Protein AF-A0A924GIH7-F1 (afdb_monomer_lite)

Radius of gyration: 21.91 Å; chains: 1; bounding box: 58×39×54 Å

Secondary structure (DSSP, 8-state):
-------------HHHHHHHHHHHHHHTTS----HHHHHHHHHHHHHHHHHHHHHHHHHHHHHHHHHHHHT-

Structure (mmCIF, N/CA/C/O backbone):
data_AF-A0A924GIH7-F1
#
_entry.id   AF-A0A924GIH7-F1
#
loop_
_atom_site.group_PDB
_atom_site.id
_atom_site.type_symbol
_atom_site.label_atom_id
_atom_site.label_alt_id
_atom_site.label_comp_id
_atom_site.label_asym_id
_atom_site.label_entity_id
_atom_site.label_seq_id
_atom_site.pdbx_PDB_ins_code
_atom_site.Cartn_x
_atom_site.Cartn_y
_atom_site.Cartn_z
_atom_site.occupancy
_atom_site.B_iso_or_equiv
_atom_site.auth_seq_id
_atom_site.auth_comp_id
_atom_site.auth_asym_id
_atom_site.auth_atom_id
_atom_site.pdbx_PDB_model_num
ATOM 1 N N . MET A 1 1 ? 36.314 22.392 5.585 1.00 52.31 1 MET A N 1
ATOM 2 C CA . MET A 1 1 ? 35.156 21.488 5.776 1.00 52.31 1 MET A CA 1
ATOM 3 C C . MET A 1 1 ? 34.531 21.201 4.421 1.00 52.31 1 MET A C 1
ATOM 5 O O . MET A 1 1 ? 33.823 22.046 3.890 1.00 52.31 1 MET A O 1
ATOM 9 N N . THR A 1 2 ? 34.849 20.060 3.816 1.00 59.69 2 THR A N 1
ATOM 10 C CA . THR A 1 2 ? 34.289 19.629 2.527 1.00 59.69 2 THR A CA 1
ATOM 11 C C . THR A 1 2 ? 32.908 19.025 2.777 1.00 59.69 2 THR A C 1
ATOM 13 O O . THR A 1 2 ? 32.795 18.010 3.458 1.00 59.69 2 THR A O 1
ATOM 16 N N . ARG A 1 3 ? 31.842 19.657 2.270 1.00 61.50 3 ARG A N 1
ATOM 17 C CA . ARG A 1 3 ? 30.503 19.053 2.254 1.00 61.50 3 ARG A CA 1
ATOM 18 C C . ARG A 1 3 ? 30.515 17.922 1.230 1.00 61.50 3 ARG A C 1
ATOM 20 O O . ARG A 1 3 ? 30.523 18.185 0.032 1.00 61.50 3 ARG A O 1
ATOM 27 N N . SER A 1 4 ? 30.515 16.678 1.692 1.00 62.41 4 SER A N 1
ATOM 28 C CA . SER A 1 4 ? 30.171 15.531 0.855 1.00 62.41 4 SER A CA 1
ATOM 29 C C . SER A 1 4 ? 28.673 15.596 0.565 1.00 62.41 4 SER A C 1
ATOM 31 O O . SER A 1 4 ? 27.852 15.091 1.328 1.00 62.41 4 SER A O 1
ATOM 33 N N . ASN A 1 5 ? 28.308 16.285 -0.515 1.00 67.75 5 ASN A N 1
ATOM 34 C CA . ASN A 1 5 ? 26.975 16.181 -1.085 1.00 67.75 5 ASN A CA 1
ATOM 35 C C . ASN A 1 5 ? 26.901 14.830 -1.799 1.00 67.75 5 ASN A C 1
ATOM 37 O O . ASN A 1 5 ? 27.204 14.729 -2.987 1.00 67.75 5 ASN A O 1
ATOM 41 N N . THR A 1 6 ? 26.599 13.773 -1.048 1.00 70.12 6 THR A N 1
ATOM 42 C CA . THR A 1 6 ? 26.325 12.459 -1.622 1.00 70.12 6 THR A CA 1
ATOM 43 C C . THR A 1 6 ? 25.040 12.602 -2.423 1.00 70.12 6 THR A C 1
ATOM 45 O O . THR A 1 6 ? 23.950 12.630 -1.854 1.00 70.12 6 THR A O 1
ATOM 48 N N . ALA A 1 7 ? 25.168 12.782 -3.739 1.00 67.88 7 ALA A N 1
ATOM 49 C CA . ALA A 1 7 ? 24.021 12.751 -4.628 1.00 67.88 7 ALA A CA 1
ATOM 50 C C . ALA A 1 7 ? 23.284 11.425 -4.380 1.00 67.88 7 ALA A C 1
ATOM 52 O O . ALA A 1 7 ? 23.944 10.381 -4.353 1.00 67.88 7 ALA A O 1
ATOM 53 N N . PRO A 1 8 ? 21.960 11.438 -4.154 1.00 66.44 8 PRO A N 1
ATOM 54 C CA . PRO A 1 8 ? 21.216 10.201 -4.022 1.00 66.44 8 PRO A CA 1
ATOM 55 C C . PRO A 1 8 ? 21.367 9.436 -5.337 1.00 66.44 8 PRO A C 1
ATOM 57 O O . PRO A 1 8 ? 20.867 9.850 -6.382 1.00 66.44 8 PRO A O 1
ATOM 60 N N . THR A 1 9 ? 22.113 8.337 -5.300 1.00 66.12 9 THR A N 1
ATOM 61 C CA . THR A 1 9 ? 22.210 7.381 -6.396 1.00 66.12 9 THR A CA 1
ATOM 62 C C . THR A 1 9 ? 20.837 6.733 -6.560 1.00 66.12 9 THR A C 1
ATOM 64 O O . THR A 1 9 ? 20.458 5.827 -5.822 1.00 66.12 9 THR A O 1
ATOM 67 N N . GLY A 1 10 ? 20.046 7.259 -7.497 1.00 64.50 10 GLY A N 1
ATOM 68 C CA . GLY A 1 10 ? 18.707 6.774 -7.821 1.00 64.50 10 GLY A CA 1
ATOM 69 C C . GLY A 1 10 ? 18.762 5.429 -8.540 1.00 64.50 10 GLY A C 1
ATOM 70 O O . GLY A 1 10 ? 18.810 5.380 -9.764 1.00 64.50 10 GLY A O 1
ATOM 71 N N . GLY A 1 11 ? 18.776 4.336 -7.779 1.00 71.50 11 GLY A N 1
ATOM 72 C CA . GLY A 1 11 ? 18.560 2.987 -8.300 1.00 71.50 11 GLY A CA 1
ATOM 73 C C . GLY A 1 11 ? 17.070 2.671 -8.419 1.00 71.50 11 GLY A C 1
ATOM 74 O O . GLY A 1 11 ? 16.264 3.123 -7.605 1.00 71.50 11 GLY A O 1
ATOM 75 N N . VAL A 1 12 ? 16.696 1.869 -9.420 1.00 73.62 12 VAL A N 1
ATOM 76 C CA . VAL A 1 12 ? 15.344 1.299 -9.510 1.00 73.62 12 VAL A CA 1
ATOM 77 C C . VAL A 1 12 ? 15.127 0.446 -8.262 1.00 73.62 12 VAL A C 1
ATOM 79 O O . VAL A 1 12 ? 15.821 -0.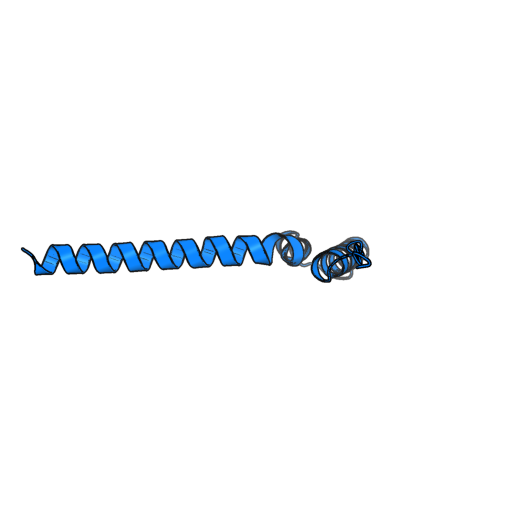549 -8.058 1.00 73.62 12 VAL A O 1
ATOM 82 N N . GLY A 1 13 ? 14.211 0.860 -7.387 1.00 79.75 13 GLY A N 1
ATOM 83 C CA . GLY A 1 13 ? 13.921 0.105 -6.173 1.00 79.75 13 GLY A CA 1
ATOM 84 C C . GLY A 1 13 ? 13.453 -1.311 -6.515 1.00 79.75 13 GLY A C 1
ATOM 85 O O . GLY A 1 13 ? 12.761 -1.512 -7.515 1.00 79.75 13 GLY A O 1
ATOM 86 N N . LEU A 1 14 ? 13.773 -2.279 -5.652 1.00 84.25 14 LEU A N 1
ATOM 87 C CA . LEU A 1 14 ? 13.272 -3.659 -5.725 1.00 84.25 14 LEU A CA 1
ATOM 88 C C . LEU A 1 14 ? 11.787 -3.778 -6.146 1.00 84.25 14 LEU A C 1
ATOM 90 O O . LEU A 1 14 ? 11.509 -4.599 -7.019 1.00 84.25 14 LEU A O 1
ATOM 94 N N . PRO A 1 15 ? 10.832 -2.965 -5.635 1.00 84.19 15 PRO A N 1
ATOM 95 C CA . PRO A 1 15 ? 9.434 -3.045 -6.074 1.00 84.19 15 PRO A CA 1
ATOM 96 C C . PRO A 1 15 ? 9.219 -2.700 -7.554 1.00 84.19 15 PRO A C 1
ATOM 98 O O . PRO A 1 15 ? 8.373 -3.314 -8.199 1.00 84.19 15 PRO A O 1
ATOM 101 N N . GLY A 1 16 ? 9.994 -1.768 -8.115 1.00 87.06 16 GLY A N 1
ATOM 102 C CA . GLY A 1 16 ? 9.919 -1.419 -9.536 1.00 87.06 16 GLY A CA 1
ATOM 103 C C . GLY A 1 16 ? 10.431 -2.545 -10.434 1.00 87.06 16 GLY A C 1
ATOM 104 O O . GLY A 1 16 ? 9.811 -2.853 -11.449 1.00 87.06 16 GLY A O 1
ATOM 105 N N . LEU A 1 17 ? 11.516 -3.212 -10.028 1.00 90.81 17 LEU A N 1
ATOM 106 C CA . LEU A 1 17 ? 12.064 -4.360 -10.756 1.00 90.81 17 LEU A CA 1
ATOM 107 C C . LEU A 1 17 ? 11.136 -5.581 -10.672 1.00 90.81 17 LEU A C 1
ATOM 109 O O . LEU A 1 17 ? 10.901 -6.238 -11.683 1.00 90.81 17 LEU A O 1
ATOM 113 N N . LEU A 1 18 ? 10.554 -5.848 -9.499 1.00 89.38 18 LEU A N 1
ATOM 114 C CA . LEU A 1 18 ? 9.553 -6.904 -9.315 1.00 89.38 18 LEU A CA 1
ATOM 115 C C . LEU A 1 18 ? 8.286 -6.642 -10.137 1.00 89.38 18 LEU A C 1
ATOM 117 O O . LEU A 1 18 ? 7.767 -7.566 -10.759 1.00 89.38 18 LEU A O 1
ATOM 121 N N . PHE A 1 19 ? 7.810 -5.394 -10.183 1.00 90.06 19 PHE A N 1
ATOM 122 C CA . PHE A 1 19 ? 6.690 -5.011 -11.041 1.00 90.06 19 PHE A CA 1
ATOM 123 C C . PHE A 1 19 ? 7.000 -5.283 -12.518 1.00 90.06 19 PHE A C 1
ATOM 125 O O . PHE A 1 19 ? 6.200 -5.925 -13.198 1.00 90.06 19 PHE A O 1
ATOM 132 N N . LEU A 1 20 ? 8.177 -4.864 -13.001 1.00 90.38 20 LEU A N 1
ATOM 133 C CA . LEU A 1 20 ? 8.594 -5.118 -14.382 1.00 90.38 20 LEU A CA 1
ATOM 134 C C . LEU A 1 20 ? 8.703 -6.620 -14.685 1.00 90.38 20 LEU A C 1
ATOM 136 O O . LEU A 1 20 ? 8.288 -7.056 -15.756 1.00 90.38 20 LEU A O 1
ATOM 140 N N . LEU A 1 21 ? 9.229 -7.408 -13.742 1.00 91.75 21 LEU A N 1
ATOM 141 C CA . LEU A 1 21 ? 9.354 -8.859 -13.869 1.00 91.75 21 LEU A CA 1
ATOM 142 C C . LEU A 1 21 ? 7.978 -9.526 -13.994 1.00 91.75 21 LEU A C 1
ATOM 144 O O . LEU A 1 21 ? 7.741 -10.260 -14.951 1.00 91.75 21 LEU A O 1
ATOM 148 N N . PHE A 1 22 ? 7.046 -9.242 -13.079 1.00 90.12 22 PHE A N 1
ATOM 149 C CA . PHE A 1 22 ? 5.691 -9.798 -13.155 1.00 90.12 22 PHE A CA 1
ATOM 150 C C . PHE A 1 22 ? 4.939 -9.335 -14.404 1.00 90.12 22 PHE A C 1
ATOM 152 O O . PHE A 1 22 ? 4.219 -10.130 -15.007 1.00 90.12 22 PHE A O 1
ATOM 159 N N . LEU A 1 23 ? 5.127 -8.081 -14.823 1.00 90.94 23 LEU A N 1
ATOM 160 C CA . LEU A 1 23 ? 4.536 -7.5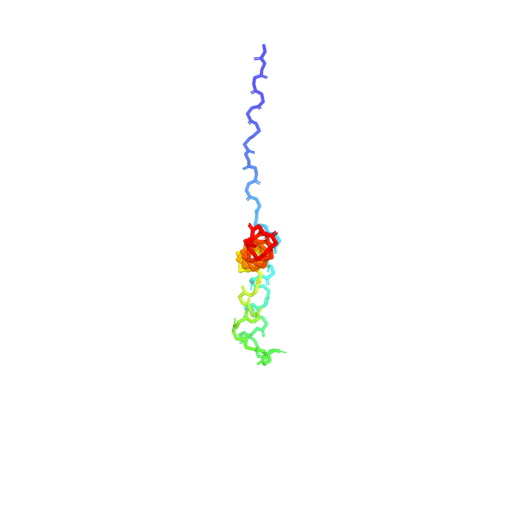50 -16.049 1.00 90.94 23 LEU A CA 1
ATOM 161 C C . LEU A 1 23 ? 5.0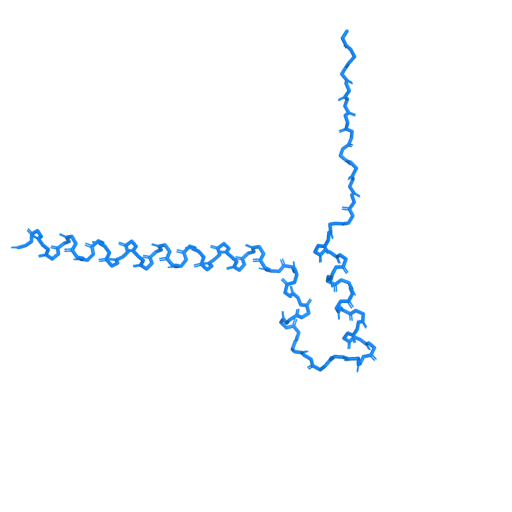63 -8.286 -17.287 1.00 90.94 23 LEU A C 1
ATOM 163 O O . LEU A 1 23 ? 4.272 -8.695 -18.136 1.00 90.94 23 LEU A O 1
ATOM 167 N N . ALA A 1 24 ? 6.377 -8.505 -17.370 1.00 92.44 24 ALA A N 1
ATOM 168 C CA . ALA A 1 24 ? 6.986 -9.251 -18.465 1.00 92.44 24 ALA A CA 1
ATOM 169 C C . ALA A 1 24 ? 6.462 -10.695 -18.518 1.00 92.44 24 ALA A C 1
ATOM 171 O O . ALA A 1 24 ? 6.022 -11.132 -19.578 1.00 92.44 24 ALA A O 1
ATOM 172 N N . LEU A 1 25 ? 6.422 -11.403 -17.381 1.00 90.62 25 LEU A N 1
ATOM 173 C CA . LEU A 1 25 ? 5.906 -12.778 -17.304 1.00 90.62 25 LEU A CA 1
ATOM 174 C C . LEU A 1 25 ? 4.407 -12.878 -17.643 1.00 90.62 25 LEU A C 1
ATOM 176 O O . LEU A 1 25 ? 3.963 -13.878 -18.212 1.00 90.62 25 LEU A O 1
ATOM 180 N N . LYS A 1 26 ? 3.619 -11.848 -17.309 1.00 86.38 26 LYS A N 1
ATOM 181 C CA . LYS A 1 26 ? 2.194 -11.759 -17.658 1.00 86.38 26 LYS A CA 1
ATOM 182 C C . LYS A 1 26 ? 1.994 -11.599 -19.166 1.00 86.38 26 LYS A C 1
ATOM 184 O O . LYS A 1 26 ? 1.106 -12.231 -19.730 1.00 86.38 26 LYS A O 1
ATOM 189 N N . LEU A 1 27 ? 2.818 -10.772 -19.811 1.00 89.56 27 LEU A N 1
ATOM 190 C CA . LEU A 1 27 ? 2.758 -10.522 -21.255 1.00 89.56 27 LEU A CA 1
ATOM 191 C C . LEU A 1 27 ? 3.290 -11.697 -22.082 1.00 89.56 27 LEU A C 1
ATOM 193 O O . LEU A 1 27 ? 2.780 -11.947 -23.170 1.00 89.56 27 LEU A O 1
ATOM 197 N N . THR A 1 28 ? 4.266 -12.449 -21.568 1.00 92.06 28 THR A N 1
ATOM 198 C CA . THR A 1 28 ? 4.761 -13.679 -22.211 1.00 92.06 28 THR A CA 1
ATOM 199 C C . THR A 1 28 ? 3.871 -14.900 -21.960 1.00 92.06 28 THR A C 1
ATOM 201 O O . THR A 1 28 ? 4.192 -15.990 -22.427 1.00 92.06 28 THR A O 1
ATOM 204 N N . GLY A 1 29 ? 2.745 -14.737 -21.255 1.00 86.81 29 GLY A N 1
ATOM 205 C CA . GLY A 1 29 ? 1.759 -15.799 -21.044 1.00 86.81 29 GLY A CA 1
ATOM 206 C C . GLY A 1 29 ? 2.210 -16.891 -20.073 1.00 86.81 29 GLY A C 1
ATOM 207 O O . GLY A 1 29 ? 1.675 -17.993 -20.109 1.00 86.81 29 GLY A O 1
ATOM 208 N N . HIS A 1 30 ? 3.191 -16.616 -19.209 1.00 88.50 30 HIS A N 1
ATOM 209 C CA . HIS A 1 30 ? 3.687 -17.601 -18.243 1.00 88.50 30 HIS A CA 1
ATOM 210 C C . HIS A 1 30 ? 2.837 -17.669 -16.961 1.00 88.50 30 HIS A C 1
ATOM 212 O O . HIS A 1 30 ? 2.981 -18.605 -16.179 1.00 88.50 30 HIS A O 1
ATOM 218 N N . ILE A 1 31 ? 1.973 -16.669 -16.716 1.00 87.12 31 ILE A N 1
ATOM 219 C CA . ILE A 1 31 ? 1.170 -16.553 -15.489 1.00 87.12 31 ILE A CA 1
ATOM 220 C C . ILE A 1 31 ? -0.271 -16.096 -15.799 1.00 87.12 31 ILE A C 1
ATOM 222 O O . ILE A 1 31 ? -0.504 -14.986 -16.287 1.00 87.12 31 ILE A O 1
ATOM 226 N N . ASP A 1 32 ? -1.262 -16.893 -15.393 1.00 85.12 32 ASP A N 1
ATOM 227 C CA . ASP A 1 32 ? -2.698 -16.591 -15.568 1.00 85.12 32 ASP A CA 1
ATOM 228 C C . ASP A 1 32 ? -3.302 -15.693 -14.475 1.00 85.12 32 ASP A C 1
ATOM 230 O O . ASP A 1 32 ? -4.462 -15.292 -14.547 1.00 85.12 32 ASP A O 1
ATOM 234 N N . TRP A 1 33 ? -2.516 -15.317 -13.467 1.00 85.19 33 TRP A N 1
ATOM 235 C CA . TRP A 1 33 ? -2.959 -14.536 -12.306 1.00 85.19 33 TRP A CA 1
ATOM 236 C C . TRP A 1 33 ? -3.644 -13.221 -12.676 1.00 85.19 33 TRP A C 1
ATOM 238 O O . TRP A 1 33 ? -3.342 -12.599 -13.692 1.00 85.19 33 TRP A O 1
ATOM 248 N N . SER A 1 34 ? -4.535 -12.735 -11.818 1.00 87.50 34 SER A N 1
ATOM 249 C CA . SER A 1 34 ? -5.209 -11.458 -12.047 1.00 87.50 34 SER A CA 1
ATOM 250 C C . SER A 1 34 ? -4.225 -10.276 -12.078 1.00 87.50 34 SER A C 1
ATOM 252 O O . SER A 1 34 ? -3.187 -10.272 -11.414 1.00 87.50 34 SER A O 1
ATOM 254 N N . TRP A 1 35 ? -4.581 -9.225 -12.825 1.00 84.88 35 TRP A N 1
ATOM 255 C CA . TRP A 1 35 ? -3.822 -7.966 -12.908 1.00 84.88 35 TRP A CA 1
ATOM 256 C C . TRP A 1 35 ? -3.581 -7.293 -11.546 1.00 84.88 35 TRP A C 1
ATOM 258 O O . TRP A 1 35 ? -2.619 -6.542 -11.374 1.00 84.88 35 TRP A O 1
ATOM 268 N N . TRP A 1 36 ? -4.413 -7.613 -10.553 1.00 84.69 36 TRP A N 1
ATOM 269 C CA . TRP A 1 36 ? -4.230 -7.193 -9.167 1.00 84.69 36 TRP A CA 1
ATOM 270 C C . TRP A 1 36 ? -2.917 -7.714 -8.569 1.00 84.69 36 TRP A C 1
ATOM 272 O O . TRP A 1 36 ? -2.202 -6.950 -7.929 1.00 84.69 36 TRP A O 1
ATOM 282 N N . TRP A 1 37 ? -2.539 -8.968 -8.837 1.00 85.56 37 TRP A N 1
ATOM 283 C CA . TRP A 1 37 ? -1.277 -9.533 -8.344 1.00 85.56 37 TRP A CA 1
ATOM 284 C C . TRP A 1 37 ? -0.054 -8.990 -9.083 1.00 85.56 37 TRP A C 1
ATOM 286 O O . TRP A 1 37 ? 0.982 -8.768 -8.466 1.00 85.56 37 TRP A O 1
ATOM 296 N N . VAL A 1 38 ? -0.183 -8.702 -10.382 1.00 89.31 38 VAL A N 1
ATOM 297 C CA . VAL A 1 38 ? 0.897 -8.085 -11.175 1.00 89.31 38 VAL A CA 1
ATOM 298 C C . VAL A 1 38 ? 1.241 -6.695 -10.638 1.00 89.31 38 VAL A C 1
ATOM 300 O O . VAL A 1 38 ? 2.407 -6.320 -10.576 1.00 89.31 38 VAL A O 1
ATOM 303 N N . THR A 1 39 ? 0.232 -5.939 -10.202 1.00 89.50 39 THR A N 1
ATOM 304 C CA . THR A 1 39 ? 0.412 -4.601 -9.624 1.00 89.50 39 THR A CA 1
ATOM 305 C C . THR A 1 39 ? 0.727 -4.620 -8.126 1.00 89.50 39 THR A C 1
ATOM 307 O O . THR A 1 39 ? 1.081 -3.571 -7.592 1.00 89.50 39 THR A O 1
ATOM 310 N N . ALA A 1 40 ? 0.670 -5.777 -7.447 1.00 88.88 40 ALA A N 1
ATOM 311 C CA . ALA A 1 40 ? 0.914 -5.896 -6.003 1.00 88.88 40 ALA A CA 1
ATOM 312 C C . ALA A 1 40 ? 2.199 -5.203 -5.522 1.00 88.88 40 ALA A C 1
ATOM 314 O O . ALA A 1 40 ? 2.115 -4.439 -4.559 1.00 88.88 40 ALA A O 1
ATOM 315 N N . PRO A 1 41 ? 3.358 -5.332 -6.203 1.00 86.31 41 PRO A N 1
ATOM 316 C CA . PRO A 1 41 ? 4.581 -4.634 -5.799 1.00 86.31 41 PRO A CA 1
ATOM 317 C C . PRO A 1 41 ? 4.431 -3.108 -5.688 1.00 86.31 41 PRO A C 1
ATOM 319 O O . PRO A 1 41 ? 5.141 -2.483 -4.903 1.00 86.31 41 PRO A O 1
ATOM 322 N N . LEU A 1 42 ? 3.505 -2.511 -6.445 1.00 87.25 42 LEU A N 1
ATOM 323 C CA . LEU A 1 42 ? 3.251 -1.072 -6.460 1.00 87.25 42 LEU A CA 1
ATOM 324 C C . LEU A 1 42 ? 2.350 -0.623 -5.299 1.00 87.25 42 LEU A C 1
ATOM 326 O O . LEU A 1 42 ? 2.581 0.437 -4.721 1.00 87.25 42 LEU A O 1
ATOM 330 N N . TRP A 1 43 ? 1.330 -1.415 -4.950 1.00 87.56 43 TRP A N 1
ATOM 331 C CA . TRP A 1 43 ? 0.330 -1.035 -3.946 1.00 87.56 43 TRP A CA 1
ATOM 332 C C . TRP A 1 43 ? 0.506 -1.705 -2.583 1.00 87.56 43 TRP A C 1
ATOM 334 O O . TRP A 1 43 ? -0.178 -1.291 -1.656 1.00 87.56 43 TRP A O 1
ATOM 344 N N . ILE A 1 44 ? 1.436 -2.650 -2.395 1.00 88.56 44 ILE A N 1
ATOM 345 C CA . ILE A 1 44 ? 1.745 -3.230 -1.070 1.00 88.56 44 ILE A CA 1
ATOM 346 C C . ILE A 1 44 ? 1.960 -2.151 0.012 1.00 88.56 44 ILE A C 1
ATOM 348 O O . ILE A 1 44 ? 1.319 -2.256 1.059 1.00 88.56 44 ILE A O 1
ATOM 352 N N . PRO A 1 45 ? 2.770 -1.088 -0.199 1.00 86.75 45 PRO A N 1
ATOM 353 C CA . PRO A 1 45 ? 2.964 -0.058 0.826 1.00 86.75 45 PRO A CA 1
ATOM 354 C C . PRO A 1 45 ? 1.658 0.666 1.187 1.00 86.75 45 PRO A C 1
ATOM 356 O O . PRO A 1 45 ? 1.356 0.875 2.361 1.00 86.75 45 PRO A O 1
ATOM 359 N N . VAL A 1 46 ? 0.853 1.001 0.174 1.00 90.38 46 VAL A N 1
ATOM 360 C CA . VAL A 1 46 ? -0.442 1.679 0.337 1.00 90.38 46 VAL A CA 1
ATOM 361 C C . VAL A 1 46 ? -1.468 0.754 0.997 1.00 90.38 46 VAL A C 1
ATOM 363 O O . VAL A 1 46 ? -2.219 1.185 1.867 1.00 90.38 46 VAL A O 1
ATOM 366 N N . GLY A 1 47 ? -1.477 -0.526 0.629 1.00 90.62 47 GLY A N 1
ATOM 367 C CA . GLY A 1 47 ? -2.364 -1.547 1.176 1.00 90.62 47 GLY A CA 1
ATOM 368 C C . GLY A 1 47 ? -2.081 -1.832 2.648 1.00 90.62 47 GLY A C 1
ATOM 369 O O . GLY A 1 47 ? -3.018 -1.921 3.436 1.00 90.62 47 GLY A O 1
ATOM 370 N N . ILE A 1 48 ? -0.806 -1.891 3.046 1.00 91.19 48 ILE A N 1
ATOM 371 C CA . ILE A 1 48 ? -0.415 -2.012 4.459 1.00 91.19 48 ILE A CA 1
ATOM 372 C C . ILE A 1 48 ? -0.866 -0.776 5.244 1.00 91.19 48 ILE A C 1
ATOM 374 O O . ILE A 1 48 ? -1.414 -0.905 6.340 1.00 91.19 48 ILE A O 1
ATOM 378 N N . LEU A 1 49 ? -0.682 0.422 4.686 1.00 92.19 49 LEU A N 1
ATOM 379 C CA . LEU A 1 49 ? -1.100 1.659 5.341 1.00 92.19 49 LEU A CA 1
ATOM 380 C C . LEU A 1 49 ? -2.625 1.720 5.525 1.00 92.19 49 LEU A C 1
ATOM 382 O O . LEU A 1 49 ? -3.102 1.954 6.631 1.00 92.19 49 LEU A O 1
ATOM 386 N N . LEU A 1 50 ? -3.397 1.455 4.470 1.00 93.44 50 LEU A N 1
ATOM 387 C CA . LEU A 1 50 ? -4.861 1.445 4.536 1.00 93.44 50 LEU A CA 1
ATOM 388 C C . LEU A 1 50 ? -5.384 0.338 5.456 1.00 93.44 50 L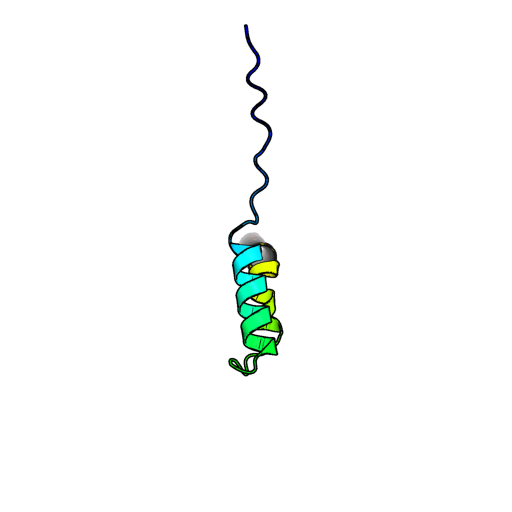EU A C 1
ATOM 390 O O . LEU A 1 50 ? -6.282 0.585 6.258 1.00 93.44 50 LEU A O 1
ATOM 394 N N . GLY A 1 51 ? -4.810 -0.863 5.372 1.00 93.62 51 GLY A N 1
ATOM 395 C CA . GLY A 1 51 ? -5.182 -1.991 6.221 1.00 93.62 51 GLY A CA 1
ATOM 396 C C . GLY A 1 51 ? -4.908 -1.715 7.697 1.00 93.62 51 GLY A C 1
ATOM 397 O O . GLY A 1 51 ? -5.789 -1.907 8.533 1.00 93.62 51 GLY A O 1
ATOM 398 N N . SER A 1 52 ? -3.722 -1.197 8.026 1.00 92.75 52 SER A N 1
ATOM 399 C CA . SER A 1 52 ? -3.381 -0.830 9.407 1.00 92.75 52 SER A CA 1
ATOM 400 C C . SER A 1 52 ? -4.257 0.303 9.944 1.00 92.75 52 SER A C 1
ATOM 402 O O . SER A 1 52 ? -4.707 0.222 11.086 1.00 92.75 52 SER A O 1
ATOM 404 N N . LEU A 1 53 ? -4.577 1.308 9.123 1.00 93.75 53 LEU A N 1
ATOM 405 C CA . LEU A 1 53 ? -5.482 2.393 9.503 1.00 93.75 53 LEU A CA 1
ATOM 406 C C . LEU A 1 53 ? -6.908 1.885 9.751 1.00 93.75 53 LEU A C 1
ATOM 408 O O . LEU A 1 53 ? -7.530 2.269 10.739 1.00 93.75 53 LEU A O 1
ATOM 412 N N . ALA A 1 54 ? -7.418 1.001 8.891 1.00 94.88 54 ALA A N 1
ATOM 413 C CA . ALA A 1 54 ? -8.740 0.404 9.052 1.00 94.88 54 ALA A CA 1
ATOM 414 C C . ALA A 1 54 ? -8.829 -0.422 10.344 1.00 94.88 54 ALA A C 1
ATOM 416 O O . ALA A 1 54 ? -9.774 -0.261 11.115 1.00 94.88 54 ALA A O 1
ATOM 417 N N . VAL A 1 55 ? -7.817 -1.250 10.625 1.00 95.38 55 VAL A N 1
ATOM 418 C CA . VAL A 1 55 ? -7.740 -2.020 11.876 1.00 95.38 55 VAL A CA 1
ATOM 419 C C . VAL A 1 55 ? -7.672 -1.085 13.083 1.00 95.38 55 VAL A C 1
ATOM 421 O O . VAL A 1 55 ? -8.430 -1.266 14.035 1.00 95.38 55 VAL A O 1
ATOM 424 N N . ALA A 1 56 ? -6.826 -0.053 13.037 1.00 94.12 56 ALA A N 1
ATOM 425 C CA . ALA A 1 56 ? -6.718 0.928 14.113 1.00 94.12 56 ALA A CA 1
ATOM 426 C C . ALA A 1 56 ? -8.051 1.650 14.367 1.00 94.12 56 ALA A C 1
ATOM 428 O O . ALA A 1 56 ? -8.456 1.791 15.520 1.00 94.12 56 ALA A O 1
ATOM 429 N N . ALA A 1 57 ? -8.766 2.047 13.311 1.00 93.69 57 ALA A N 1
ATOM 430 C CA . ALA A 1 57 ? -10.071 2.695 13.416 1.00 93.69 57 ALA A CA 1
ATOM 431 C C . ALA A 1 57 ? -11.130 1.772 14.039 1.00 93.69 57 ALA A C 1
ATOM 433 O O . ALA A 1 57 ? -11.890 2.207 14.903 1.00 93.69 57 ALA A O 1
ATOM 434 N N . VAL A 1 58 ? -11.154 0.492 13.656 1.00 96.25 58 VAL A N 1
ATOM 435 C CA . VAL A 1 58 ? -12.071 -0.502 14.237 1.00 96.25 58 VAL A CA 1
ATOM 436 C C . VAL A 1 58 ? -11.772 -0.719 15.720 1.00 96.25 58 VAL A C 1
ATOM 438 O O . VAL A 1 58 ? -12.686 -0.672 16.542 1.00 96.25 58 VAL A O 1
ATOM 441 N N . VAL A 1 59 ? -10.502 -0.894 16.087 1.00 95.50 59 VAL A N 1
ATOM 442 C CA . VAL A 1 59 ? -10.091 -1.077 17.489 1.00 95.50 59 VAL A CA 1
ATOM 443 C C . VAL A 1 59 ? -10.413 0.166 18.322 1.00 95.50 59 VAL A C 1
ATOM 445 O O . VAL A 1 59 ? -10.969 0.052 19.416 1.00 95.50 59 VAL A O 1
ATOM 448 N N . ALA A 1 60 ? -10.129 1.361 17.800 1.00 93.50 60 ALA A N 1
ATOM 449 C CA . ALA A 1 60 ? -10.469 2.622 18.453 1.00 93.50 60 ALA A CA 1
ATOM 450 C C . ALA A 1 60 ? -11.990 2.776 18.632 1.00 93.50 60 ALA A C 1
ATOM 452 O O . ALA A 1 60 ? -12.452 3.163 19.703 1.00 93.50 60 ALA A O 1
ATOM 453 N N . GLY A 1 61 ? -12.779 2.413 17.619 1.00 93.75 61 GLY A N 1
ATOM 454 C CA . GLY A 1 61 ? -14.239 2.425 17.695 1.00 93.75 61 GLY A CA 1
ATOM 455 C C . GLY A 1 61 ? -14.774 1.473 18.765 1.00 93.75 61 GLY A C 1
ATOM 456 O O . GLY A 1 61 ? -15.567 1.883 19.610 1.00 93.75 61 GLY A O 1
ATOM 457 N N . ILE A 1 62 ? -14.298 0.224 18.783 1.00 95.00 62 ILE A N 1
ATOM 458 C CA . ILE A 1 62 ? -14.699 -0.783 19.779 1.00 95.00 62 ILE A CA 1
ATOM 459 C C . ILE A 1 62 ? -14.340 -0.318 21.193 1.00 95.00 62 ILE A C 1
ATOM 461 O O . ILE A 1 62 ? -15.183 -0.350 22.088 1.00 95.00 62 ILE A O 1
ATOM 465 N N . THR A 1 63 ? -13.107 0.147 21.398 1.00 94.31 63 THR A N 1
ATOM 466 C CA . THR A 1 63 ? -12.661 0.631 22.713 1.00 94.31 63 THR A CA 1
ATOM 467 C C . THR A 1 63 ? -13.473 1.844 23.169 1.00 94.31 63 THR A C 1
ATOM 469 O O . THR A 1 63 ? -13.909 1.874 24.318 1.00 94.31 63 THR A O 1
ATOM 472 N N . ALA A 1 64 ? -13.775 2.793 22.280 1.00 91.56 64 ALA A N 1
ATOM 473 C CA . ALA A 1 64 ? -14.635 3.933 22.591 1.00 91.56 64 ALA A CA 1
ATOM 474 C C . ALA A 1 64 ? -16.069 3.513 22.968 1.00 91.56 64 ALA A C 1
ATOM 476 O O . ALA A 1 64 ? -16.624 4.049 23.929 1.00 91.56 64 ALA A O 1
ATOM 477 N N . ILE A 1 65 ? -16.656 2.536 22.266 1.00 93.88 65 ILE A N 1
ATOM 478 C CA . ILE A 1 65 ? -17.995 2.003 22.574 1.00 93.88 65 ILE A CA 1
ATOM 479 C C . ILE A 1 65 ? -18.011 1.342 23.958 1.00 93.88 65 ILE A C 1
ATOM 481 O O . ILE A 1 65 ? -18.905 1.620 24.757 1.00 93.88 65 ILE A O 1
ATOM 485 N N . ILE A 1 66 ? -17.011 0.510 24.265 1.00 93.00 66 ILE A N 1
ATOM 486 C CA . ILE A 1 66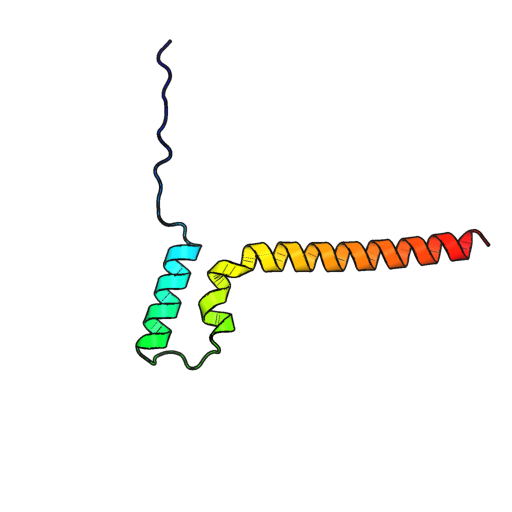 ? -16.892 -0.163 25.569 1.00 93.00 66 ILE A CA 1
ATOM 487 C C . ILE A 1 66 ? -16.737 0.866 26.696 1.00 93.00 66 ILE A C 1
ATOM 489 O O . ILE A 1 66 ? -17.421 0.777 27.716 1.00 93.00 66 ILE A O 1
ATOM 493 N N . LEU A 1 67 ? -15.881 1.876 26.507 1.00 88.62 67 LEU A N 1
ATOM 494 C CA . LEU A 1 67 ? -15.687 2.947 27.488 1.00 88.62 67 LEU A C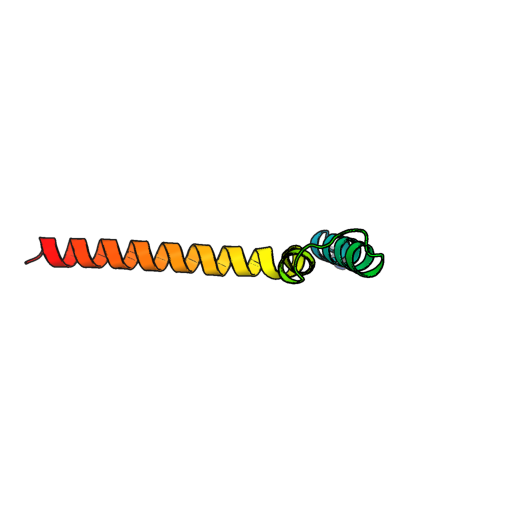A 1
ATOM 495 C C . LEU A 1 67 ? -16.965 3.765 27.712 1.00 88.62 67 LEU A C 1
ATOM 497 O O . LEU A 1 67 ? -17.270 4.122 28.850 1.00 88.62 67 LEU A O 1
ATOM 501 N N . PHE A 1 68 ? -17.725 4.048 26.652 1.00 89.56 68 PHE A N 1
ATOM 502 C CA . PHE A 1 68 ? -19.003 4.748 26.759 1.00 89.56 68 PHE A CA 1
ATOM 503 C C . PHE A 1 68 ? -20.061 3.914 27.497 1.00 89.56 68 PHE A C 1
ATOM 505 O O . PHE A 1 68 ? -20.819 4.468 28.290 1.00 89.56 68 PHE A O 1
ATOM 512 N N . ALA A 1 69 ? -20.088 2.595 27.279 1.00 89.81 69 ALA A N 1
ATOM 513 C CA . ALA A 1 69 ? -21.003 1.681 27.960 1.00 89.81 69 ALA A CA 1
ATOM 514 C C . ALA A 1 69 ? -20.688 1.528 29.458 1.00 89.81 69 ALA A C 1
ATOM 516 O O . ALA A 1 69 ? -21.612 1.505 30.258 1.00 89.81 69 ALA A O 1
ATOM 517 N N . ASN A 1 70 ? -19.409 1.482 29.849 1.00 88.94 70 ASN A N 1
ATOM 518 C CA . ASN A 1 70 ? -18.997 1.359 31.256 1.00 88.94 70 ASN A CA 1
ATOM 519 C C . ASN A 1 70 ? -19.184 2.651 32.075 1.00 88.94 70 ASN A C 1
ATOM 521 O O . ASN A 1 70 ? -19.142 2.623 33.301 1.00 88.94 70 ASN A O 1
ATOM 525 N N . LYS A 1 71 ? -19.322 3.804 31.408 1.00 78.75 71 LYS A N 1
ATOM 526 C CA . LYS A 1 71 ? -19.511 5.106 32.067 1.00 78.75 71 LYS A CA 1
ATOM 527 C C . LYS A 1 71 ? -20.991 5.462 32.292 1.00 78.75 71 LYS A C 1
ATOM 529 O O . LYS A 1 71 ? -21.263 6.470 32.942 1.00 78.75 71 LYS A O 1
ATOM 534 N N . ARG A 1 72 ? -21.925 4.687 31.734 1.00 63.44 72 ARG A N 1
ATOM 535 C CA . ARG A 1 72 ? -23.366 4.795 32.004 1.00 63.44 72 ARG A CA 1
ATOM 536 C C . ARG A 1 72 ? -23.760 3.907 33.172 1.00 63.44 72 ARG A C 1
ATOM 538 O O . ARG A 1 72 ? -24.685 4.331 33.894 1.00 63.44 72 ARG A O 1
#

Foldseek 3Di:
DDPPPPPPPDDCDPLNVQLVVLVVCVVVVVDPDDPCVSCCSVCVVVCVVVVVVVVVVVVVVVVVVVVVVVVD

Sequence (72 aa):
MTRSNTAPTGGVGLPGLLFLLFLALKLTGHIDWSWWWVTAPLWIPVGILLGSLAVAAVVAGITAIILFANKR

pLDDT: mean 85.35, std 10.31, range [52.31, 96.25]

=== Feature glossary ===
Key to the feature types in this record:

Secondary structure (8-state, DSSP). Secondary structure is the local, repeating backbone conformation. DSSP classifies it into eight states by reading the hydrogen-bond network: three helix types (H, G, I), two β types (E, B), two non-regular types (T, S), and unstructured coil (-).

Backbone torsions (φ/ψ). Backbone dihedral angles. Every residue except chain termini has a φ (preceding-C → N → Cα → C) and a ψ (N → Cα → C → next-N). They are reported in degrees following the IUPAC sign convention. Secondary structure is essentially a statement about which (φ, ψ) basin each residue occupies.

Predicted aligned error. Predicted Aligned Error (PAE) is an AlphaFold confidence matrix: entry (i, j) is the expected error in the position of residue j, in ångströms, when the prediction is superimposed on the true structure at residue i. Low PAE within a block of residues means that block is internally rigid and well-predicted; high PAE between two blocks means their relative placement is uncertain even if each block individually is confident.

B-factor. B-factor (Debye–Waller factor) reflects atomic displacement in the crystal lattice. It is an experimental observable (units Å²), not a prediction; low values mean the atom is pinned down, high values mean it moves or is heterogeneous across the crystal.

Secondary structure (3-state, P-SEA). Three-state secondary structure (P-SEA) collapses the eight DSSP classes into helix (a), strand (b), and coil (c). P-SEA assigns these from Cα geometry alone — distances and angles — without requiring backbone oxygens, so it works on any Cα trace.

Sequence. Primary structure: the covalent order of the twenty standard amino acids along the backbone. Two proteins with the same sequence will (almost always) fold to the same structure; two with 30% identity often share a fold but not the details.

pLDDT. pLDDT is the predicted lDDT-Cα score: AlphaFold's confidence that the local environment of each residue (all inter-atomic distances within 15 Å) is correctly placed. It is a per-residue number between 0 and 100, with higher meaning more reliable.

InterPro / GO / CATH / organism. Functional annotations link the protein to curated databases. InterPro entries identify conserved domains and families by matching the sequence against member-database signatures (Pfam, PROSITE, CDD, …). Gene Ontology (GO) terms describe molecular function, biological process, and cellular component in a controlled vocabulary. CATH places the structure in a hierarchical fold classification (Class/Architecture/Topology/Homologous-superfamily). The organism is the source species.

Contact-map, Ramachandran, and PAE plots. Three diagnostic plots accompany the record. The Cα contact map visualizes the tertiary structure as a 2D adjacency matrix (8 Å cutoff, sequence-local contacts suppressed). The Ramachandran plot shows the distribution of backbone (φ, ψ) torsions, with points in the α and β basins reflecting secondary structure content. The PAE plot shows AlphaFold's inter-residue confidence as a color matrix.

mmCIF coordinates. The mmCIF table is the protein's shape written out atom by atom. For each backbone N, Cα, C, and carbonyl O, it records an (x, y, z) coordinate triple in Å plus the residue type, chain letter, and residue number.

Radius of gyration, Cα contacts, bounding box. Three whole-structure scalars: the radius of gyration (RMS distance of Cα from centroid, in Å), the count of Cα–Cα contacts (pairs closer than 8 Å and separated by more than four residues in sequence — i.e. tertiary, not local, contacts), and the bounding-box dimensions. Together they distinguish compact globular folds from extended fibres or disordered chains.

Foldseek 3Di. The Foldseek 3Di string encodes local tertiary geometry as a 20-letter alphabet — one character per residue — derived from the relative positions of nearby Cα atoms. Unlike the amino-acid sequence, 3Di is a direct function of the 3D structure, so two proteins with the same fold have similar 3Di strings even at low sequence identity.

Rendered structure images. Six rendered views show the 3D structure from the faces of a cube — i.e. along ±x, ±y, ±z. Rendering representation is drawn randomly per protein from cartoon (secondary-structure ribbons), sticks (backbone bonds), or molecular surface; coloring is either N→C rainbow (blue at the N-terminus through red at the C-terminus) or one color per chain.

Nearest PDB structures. The Foldseek neighbor list gives the closest experimentally determined structures in the PDB, ranked by structural alignment. TM-score near 1 means near-identical fold; near 0.3 means only rough topology match. This is how one finds what a novel AlphaFold prediction most resembles in the solved-structure universe.

Solvent-accessible surface area. SASA measures how much of the protein is reachable by solvent. It is computed by rolling a water-sized probe over the atomic surface and summing the exposed area (Å²). Per-residue SASA distinguishes core (buried, low SASA) from surface (exposed, high SASA) residues; total SASA is a whole-molecule size measure.